Protein AF-A0A1M5JL71-F1 (afdb_monomer_lite)

Organism: NCBI:txid271157

InterPro domains:
  IPR045738 Protein of unknown function DUF6088 [PF19570] (7-55)

Secondary structure (DSSP, 8-state):
---HHHHHHHHHHTSPTT----GGGGGGGS-HHHHHHHHHHHHHTTSS----S---

Radius of gyration: 10.88 Å; chains: 1; bounding box: 28×29×19 Å

Structure (mmCIF, N/CA/C/O backbone):
data_AF-A0A1M5JL71-F1
#
_entry.id   AF-A0A1M5JL71-F1
#
loop_
_atom_site.group_PDB
_atom_site.id
_atom_site.type_symbol
_atom_site.label_atom_id
_atom_site.label_alt_id
_atom_site.label_comp_id
_atom_site.label_asym_id
_atom_site.label_entity_id
_atom_site.label_seq_id
_atom_site.pdbx_PDB_ins_code
_atom_site.Cartn_x
_atom_site.Cartn_y
_atom_site.Cartn_z
_atom_site.occupancy
_atom_site.B_iso_or_equiv
_atom_site.auth_seq_id
_atom_site.auth_comp_id
_atom_site.auth_asym_id
_atom_site.auth_atom_id
_atom_site.pdbx_PDB_model_num
ATOM 1 N N . MET A 1 1 ? -4.767 17.332 0.453 1.00 54.53 1 MET A N 1
ATOM 2 C CA . MET A 1 1 ? -3.670 16.508 -0.100 1.00 54.53 1 MET A CA 1
ATOM 3 C C . MET A 1 1 ? -3.890 15.085 0.397 1.00 54.53 1 MET A C 1
ATOM 5 O O . MET A 1 1 ? -3.930 14.908 1.606 1.00 54.53 1 MET A O 1
ATOM 9 N N . GLN A 1 2 ? -4.170 14.115 -0.480 1.00 68.00 2 GLN A N 1
ATOM 10 C CA . GLN A 1 2 ? -4.354 12.716 -0.057 1.00 68.00 2 GLN A CA 1
ATOM 11 C C . GLN A 1 2 ? -3.009 12.131 0.397 1.00 68.00 2 GLN A C 1
ATOM 13 O O . GLN A 1 2 ? -1.970 12.485 -0.162 1.00 68.00 2 GLN A O 1
ATOM 18 N N . SER A 1 3 ? -3.017 11.273 1.419 1.00 87.44 3 SER A N 1
ATOM 19 C CA . SER A 1 3 ? -1.799 10.605 1.882 1.00 87.44 3 SER A CA 1
ATOM 20 C C . SER A 1 3 ? -1.309 9.600 0.833 1.00 87.44 3 SER A C 1
ATOM 22 O O . SER A 1 3 ? -2.098 9.024 0.083 1.00 87.44 3 SER A O 1
ATOM 24 N N . ILE A 1 4 ? 0.006 9.378 0.782 1.00 90.94 4 ILE A N 1
ATOM 25 C CA . ILE A 1 4 ? 0.622 8.362 -0.092 1.00 90.94 4 ILE A CA 1
ATOM 26 C C . ILE A 1 4 ? 0.045 6.974 0.213 1.00 90.94 4 ILE A C 1
ATOM 28 O O . ILE A 1 4 ? -0.221 6.204 -0.699 1.00 90.94 4 ILE A O 1
ATOM 32 N N . GLU A 1 5 ? -0.222 6.700 1.489 1.00 91.44 5 GLU A N 1
ATOM 33 C CA . GLU A 1 5 ? -0.870 5.474 1.951 1.00 91.44 5 GLU A CA 1
ATOM 34 C C . GLU A 1 5 ? -2.243 5.261 1.312 1.00 91.44 5 GLU A C 1
ATOM 36 O O . GLU A 1 5 ? -2.447 4.218 0.708 1.00 9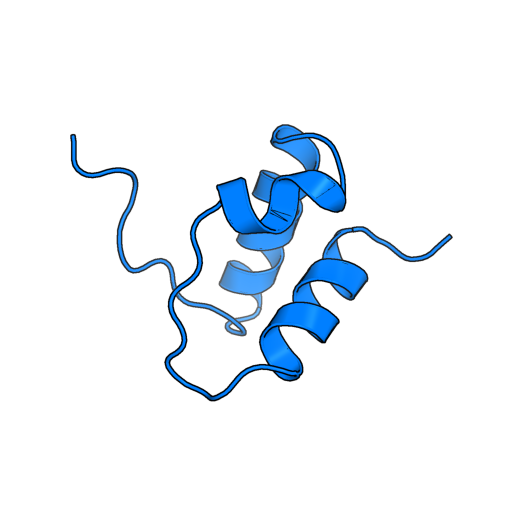1.44 5 GLU A O 1
ATOM 41 N N . LEU A 1 6 ? -3.126 6.268 1.333 1.00 92.38 6 LEU A N 1
ATOM 42 C CA . LEU A 1 6 ? -4.448 6.168 0.704 1.00 92.38 6 LEU A CA 1
ATOM 43 C C . LEU A 1 6 ? -4.355 5.973 -0.811 1.00 92.38 6 LEU A C 1
ATOM 45 O O . LEU A 1 6 ? -5.192 5.301 -1.401 1.00 92.38 6 LEU A O 1
ATOM 49 N N . ARG A 1 7 ? -3.363 6.577 -1.472 1.00 93.19 7 ARG A N 1
ATOM 50 C CA . ARG A 1 7 ? -3.159 6.372 -2.914 1.00 93.19 7 ARG A CA 1
ATOM 51 C C . ARG A 1 7 ? -2.767 4.931 -3.225 1.00 93.19 7 ARG A C 1
ATOM 53 O O . ARG A 1 7 ? -3.339 4.349 -4.135 1.00 93.19 7 ARG A O 1
ATOM 60 N N . ILE A 1 8 ? -1.830 4.379 -2.458 1.00 92.94 8 ILE A N 1
ATOM 61 C CA . ILE A 1 8 ? -1.373 2.993 -2.607 1.00 92.94 8 ILE A CA 1
ATOM 62 C C . ILE A 1 8 ? -2.499 2.011 -2.255 1.00 92.94 8 ILE A C 1
ATOM 64 O O . ILE A 1 8 ? -2.700 1.037 -2.967 1.00 92.94 8 ILE A O 1
ATOM 68 N N . GLU A 1 9 ? -3.262 2.285 -1.197 1.00 93.06 9 GLU A N 1
ATOM 69 C CA . GLU A 1 9 ? -4.411 1.478 -0.771 1.00 93.06 9 GLU A CA 1
ATOM 70 C C . GLU A 1 9 ? -5.480 1.399 -1.865 1.00 93.06 9 GLU A C 1
ATOM 72 O O . GLU A 1 9 ? -5.820 0.302 -2.297 1.00 93.06 9 GLU A O 1
ATOM 77 N N . ASN A 1 10 ? -5.922 2.546 -2.396 1.00 93.00 10 ASN A N 1
ATOM 78 C CA . ASN A 1 10 ? -6.893 2.583 -3.495 1.00 93.00 10 ASN A CA 1
ATOM 79 C C . ASN A 1 10 ? -6.382 1.856 -4.750 1.00 93.00 10 ASN A C 1
ATOM 81 O O . ASN A 1 10 ? -7.158 1.198 -5.441 1.00 93.00 10 ASN A O 1
ATOM 85 N N . ASP A 1 11 ? -5.088 1.985 -5.058 1.00 92.25 11 ASP A N 1
ATOM 86 C CA . ASP A 1 11 ? -4.477 1.295 -6.194 1.00 92.25 11 ASP A CA 1
ATOM 87 C C . ASP A 1 11 ? -4.546 -0.226 -6.000 1.00 92.25 11 ASP A C 1
ATOM 89 O O . ASP A 1 11 ? -5.066 -0.918 -6.869 1.00 92.25 11 ASP A O 1
ATOM 93 N N . ILE A 1 12 ? -4.154 -0.7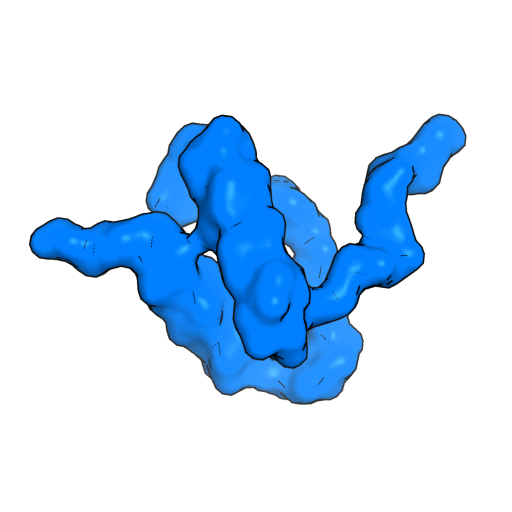39 -4.830 1.00 91.12 12 ILE A N 1
ATOM 94 C CA . ILE A 1 12 ? -4.201 -2.173 -4.498 1.00 91.12 12 ILE A CA 1
ATOM 95 C C . ILE A 1 12 ? -5.639 -2.707 -4.484 1.00 91.12 12 ILE A C 1
ATOM 97 O O . ILE A 1 12 ? -5.894 -3.774 -5.040 1.00 91.12 12 ILE A O 1
ATOM 101 N N . GLU A 1 13 ? -6.581 -1.980 -3.880 1.00 90.75 13 GLU A N 1
ATOM 102 C CA . GLU A 1 13 ? -7.992 -2.384 -3.811 1.00 90.75 13 GLU A CA 1
ATOM 103 C C . GLU A 1 13 ? -8.665 -2.433 -5.188 1.00 90.75 13 GLU A C 1
ATOM 105 O O . GLU A 1 13 ? -9.595 -3.214 -5.393 1.00 90.75 13 GLU A O 1
ATOM 110 N N . SER A 1 14 ? -8.185 -1.632 -6.144 1.00 91.50 14 SER A N 1
ATOM 111 C CA . SER A 1 14 ? -8.673 -1.656 -7.526 1.00 91.50 14 SER A CA 1
ATOM 112 C C . SER A 1 14 ? -8.197 -2.877 -8.325 1.00 91.50 14 SER A C 1
ATOM 114 O O . SER A 1 14 ? -8.747 -3.167 -9.390 1.00 91.50 14 SER A O 1
ATOM 116 N N . GLN A 1 15 ? -7.192 -3.603 -7.827 1.00 89.94 15 GLN A N 1
ATOM 117 C CA . GLN A 1 15 ? -6.630 -4.777 -8.488 1.00 89.94 15 GLN A CA 1
ATOM 118 C C . GLN A 1 15 ? -7.317 -6.069 -8.045 1.00 89.94 15 GLN A C 1
ATOM 120 O O . GLN A 1 15 ? -7.962 -6.169 -7.000 1.00 89.94 15 GLN A O 1
ATOM 125 N N . VAL A 1 16 ? -7.146 -7.118 -8.848 1.00 89.75 16 VAL A N 1
ATOM 126 C CA . VAL A 1 16 ? -7.659 -8.446 -8.506 1.00 89.75 16 VAL A CA 1
ATOM 127 C C . VAL A 1 16 ? -6.902 -8.996 -7.292 1.00 89.75 16 VAL A C 1
ATOM 129 O O . VAL A 1 16 ? -5.679 -8.870 -7.186 1.00 89.75 16 VAL A O 1
ATOM 132 N N . LYS A 1 17 ? -7.618 -9.647 -6.369 1.00 86.88 17 LYS A N 1
ATOM 133 C CA . LYS A 1 17 ? -7.006 -10.311 -5.207 1.00 86.88 17 LYS A CA 1
ATOM 134 C C . LYS A 1 17 ? -5.927 -11.308 -5.647 1.00 86.88 17 LYS A C 1
ATOM 136 O O . LYS A 1 17 ? -6.125 -12.058 -6.598 1.00 86.88 17 LYS A O 1
ATOM 141 N N . GLY A 1 18 ? -4.809 -11.338 -4.922 1.00 85.50 18 GLY A N 1
ATOM 142 C CA . GLY A 1 18 ? -3.654 -12.183 -5.252 1.00 85.50 18 GLY A CA 1
ATOM 143 C C . GLY A 1 18 ? -2.673 -11.557 -6.248 1.00 85.50 18 GLY A C 1
ATOM 144 O O . GLY A 1 18 ? -1.685 -12.197 -6.598 1.00 85.50 18 GLY A O 1
ATOM 145 N N . THR A 1 19 ? -2.908 -10.313 -6.679 1.00 89.88 19 THR A N 1
ATOM 146 C CA . THR A 1 19 ? -1.925 -9.551 -7.458 1.00 89.88 19 THR A CA 1
ATOM 147 C C . THR A 1 19 ? -0.661 -9.313 -6.633 1.00 89.88 19 THR A C 1
ATOM 149 O O . THR A 1 19 ? -0.724 -8.946 -5.459 1.00 89.88 19 THR A O 1
ATOM 152 N N . LEU A 1 20 ? 0.493 -9.530 -7.262 1.00 89.06 20 LEU A N 1
ATOM 153 C CA . LEU A 1 20 ? 1.802 -9.263 -6.681 1.00 89.06 20 LEU A CA 1
ATOM 154 C C . LEU A 1 20 ? 2.315 -7.909 -7.151 1.00 89.06 20 LEU A C 1
ATOM 156 O O . LEU A 1 20 ? 2.292 -7.607 -8.342 1.00 89.06 20 LEU A O 1
ATOM 160 N N . PHE A 1 21 ? 2.823 -7.126 -6.205 1.00 88.44 21 PHE A N 1
ATOM 161 C CA . PHE A 1 21 ? 3.378 -5.804 -6.461 1.00 88.44 21 PHE A CA 1
ATOM 162 C C . PHE A 1 21 ? 4.844 -5.758 -6.058 1.00 88.44 21 PHE A C 1
ATOM 164 O O . PHE A 1 21 ? 5.247 -6.345 -5.050 1.00 88.44 21 PHE A O 1
ATOM 171 N N . PHE A 1 22 ? 5.630 -5.004 -6.819 1.00 87.19 22 PHE A N 1
ATOM 172 C CA . PHE A 1 22 ? 6.985 -4.637 -6.435 1.00 87.19 22 PHE A CA 1
ATOM 173 C C . PHE A 1 22 ? 6.957 -3.256 -5.783 1.00 87.19 22 PHE A C 1
ATOM 175 O O . PHE A 1 22 ? 6.119 -2.422 -6.119 1.00 87.19 22 PHE A O 1
ATOM 182 N N . GLY A 1 23 ? 7.891 -2.980 -4.869 1.00 82.56 23 GLY A N 1
ATOM 183 C CA . GLY A 1 23 ? 8.001 -1.646 -4.263 1.00 82.56 23 GLY A CA 1
ATOM 184 C C . GLY A 1 23 ? 8.141 -0.532 -5.310 1.00 82.56 23 GLY A C 1
ATOM 185 O O . GLY A 1 23 ? 7.631 0.570 -5.114 1.00 82.56 23 GLY A O 1
ATOM 186 N N . ASP A 1 24 ? 8.748 -0.855 -6.454 1.00 86.06 24 ASP A N 1
ATOM 187 C CA . ASP A 1 24 ? 8.972 0.076 -7.559 1.00 86.06 24 ASP A CA 1
ATOM 188 C C . ASP A 1 24 ? 7.691 0.448 -8.317 1.00 86.06 24 ASP A C 1
ATOM 190 O O . ASP A 1 24 ? 7.618 1.533 -8.899 1.00 86.06 24 ASP A O 1
ATOM 194 N N . SER A 1 25 ? 6.646 -0.387 -8.247 1.00 87.00 25 SER A N 1
ATOM 195 C CA . SER A 1 25 ? 5.330 -0.106 -8.841 1.00 87.00 25 SER A CA 1
ATOM 196 C C . SER A 1 25 ? 4.701 1.176 -8.281 1.00 87.00 25 SER A C 1
ATOM 198 O O . SER A 1 25 ? 3.884 1.808 -8.943 1.00 87.00 25 SER A O 1
ATOM 200 N N . PHE A 1 26 ? 5.123 1.601 -7.088 1.00 91.00 26 PHE A N 1
ATOM 201 C CA . PHE A 1 26 ? 4.560 2.742 -6.370 1.00 91.00 26 PHE A CA 1
ATOM 202 C C . PHE A 1 26 ? 5.401 4.022 -6.483 1.00 91.00 26 PHE A C 1
ATOM 204 O O . PHE A 1 26 ? 5.042 5.034 -5.884 1.00 91.00 26 PHE A O 1
ATOM 211 N N . THR A 1 27 ? 6.501 4.015 -7.247 1.00 89.12 27 THR A N 1
ATOM 212 C CA . THR A 1 27 ? 7.443 5.153 -7.388 1.00 89.12 27 THR A CA 1
ATOM 213 C C . THR A 1 27 ? 6.781 6.457 -7.843 1.00 89.12 27 THR A C 1
ATOM 215 O O . THR A 1 27 ? 7.213 7.539 -7.454 1.00 89.12 27 THR A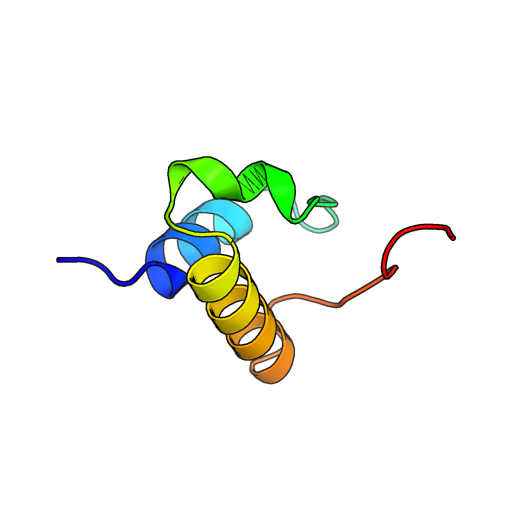 O 1
ATOM 218 N N . ASN A 1 28 ? 5.670 6.372 -8.578 1.00 90.12 28 ASN A N 1
ATOM 219 C CA . ASN A 1 28 ? 4.876 7.530 -9.003 1.00 90.12 28 ASN A CA 1
ATOM 220 C C . ASN A 1 28 ? 4.087 8.203 -7.862 1.00 90.12 28 ASN A C 1
ATOM 222 O O . ASN A 1 28 ? 3.576 9.312 -8.031 1.00 90.12 28 ASN A O 1
ATOM 226 N N . PHE A 1 29 ? 3.958 7.554 -6.700 1.00 89.94 29 PHE A N 1
ATOM 227 C CA . PHE A 1 29 ? 3.193 8.076 -5.568 1.00 89.94 29 PHE A CA 1
ATOM 228 C C . PHE A 1 29 ? 4.029 8.915 -4.597 1.00 89.94 29 PHE A C 1
ATOM 230 O O . PHE A 1 29 ? 3.452 9.731 -3.876 1.00 89.94 29 PHE A O 1
ATOM 237 N N . GLY A 1 30 ? 5.359 8.776 -4.584 1.00 89.19 30 GLY A N 1
ATOM 238 C CA . GLY A 1 30 ? 6.237 9.566 -3.722 1.00 89.19 30 GLY A CA 1
ATOM 239 C C . GLY A 1 30 ? 7.673 9.048 -3.664 1.00 89.19 30 GLY A C 1
ATOM 240 O O . GLY A 1 30 ? 8.096 8.240 -4.481 1.00 89.19 30 GLY A O 1
ATOM 241 N N . SER A 1 31 ? 8.440 9.513 -2.676 1.00 91.56 31 SER A N 1
ATOM 242 C CA . SER A 1 31 ? 9.804 9.019 -2.458 1.00 91.56 31 SER A CA 1
ATOM 243 C C . SER A 1 31 ? 9.809 7.573 -1.953 1.00 91.56 31 SER A C 1
ATOM 245 O O . SER A 1 31 ? 8.879 7.143 -1.265 1.00 91.56 31 SER A O 1
ATOM 247 N N . SER A 1 32 ? 10.891 6.836 -2.219 1.00 89.81 32 SER A N 1
ATOM 248 C CA . SER A 1 32 ? 11.048 5.438 -1.788 1.00 89.81 32 SER A CA 1
ATOM 249 C C . SER A 1 32 ? 10.863 5.254 -0.278 1.00 89.81 32 SER A C 1
ATOM 251 O O . SER A 1 32 ? 10.250 4.283 0.155 1.00 89.81 32 SER A O 1
ATOM 253 N N . GLU A 1 33 ? 11.325 6.213 0.530 1.00 91.19 33 GLU A N 1
ATOM 254 C CA . GLU A 1 33 ? 11.129 6.221 1.987 1.00 91.19 33 GLU A CA 1
ATOM 255 C C . GLU A 1 33 ? 9.650 6.344 2.379 1.00 91.19 33 GLU A C 1
ATOM 257 O O . GLU A 1 33 ? 9.165 5.634 3.264 1.00 91.19 33 GLU A O 1
ATOM 262 N N . ALA A 1 34 ? 8.907 7.229 1.711 1.00 92.12 34 ALA A N 1
ATOM 263 C CA . ALA A 1 34 ? 7.491 7.423 1.992 1.00 92.12 34 ALA A CA 1
ATOM 264 C C . ALA A 1 34 ? 6.657 6.207 1.565 1.00 92.12 34 ALA A C 1
ATOM 266 O O . ALA A 1 34 ? 5.766 5.788 2.305 1.00 92.12 34 ALA A O 1
ATOM 267 N N . ILE A 1 35 ? 6.987 5.613 0.415 1.00 92.56 35 ILE A N 1
ATOM 268 C CA . ILE A 1 35 ? 6.378 4.376 -0.084 1.00 92.56 35 ILE A CA 1
ATOM 269 C C . ILE A 1 35 ? 6.649 3.223 0.884 1.00 92.56 35 ILE A C 1
ATOM 271 O O . ILE A 1 35 ? 5.714 2.537 1.286 1.00 92.56 35 ILE A O 1
ATOM 275 N N . ARG A 1 36 ? 7.901 3.037 1.327 1.00 90.75 36 ARG A N 1
ATOM 276 C CA . ARG A 1 36 ? 8.261 1.990 2.298 1.00 90.75 36 ARG A CA 1
ATOM 277 C C . ARG A 1 36 ? 7.462 2.107 3.592 1.00 90.75 36 ARG A C 1
ATOM 279 O O . ARG A 1 36 ? 6.903 1.111 4.040 1.00 90.75 36 ARG A O 1
ATOM 286 N N . LYS A 1 37 ? 7.352 3.316 4.155 1.00 93.06 37 LYS A N 1
ATOM 287 C CA . LYS A 1 37 ? 6.541 3.560 5.360 1.00 93.06 37 LYS A CA 1
ATOM 288 C C . LYS A 1 37 ? 5.055 3.287 5.132 1.00 93.06 37 LYS A C 1
ATOM 290 O O . LYS A 1 37 ? 4.399 2.754 6.019 1.00 93.06 37 LYS A O 1
ATOM 295 N N . ALA A 1 38 ? 4.519 3.656 3.970 1.00 93.44 38 ALA A N 1
ATOM 296 C CA . ALA A 1 38 ? 3.126 3.386 3.629 1.00 93.44 38 ALA A CA 1
ATOM 297 C C . ALA A 1 38 ? 2.856 1.879 3.499 1.00 93.44 38 ALA A C 1
ATOM 299 O O . ALA A 1 38 ? 1.934 1.378 4.132 1.00 93.44 38 ALA A O 1
ATOM 300 N N . LEU A 1 39 ? 3.695 1.146 2.761 1.00 92.19 39 LEU A N 1
ATOM 301 C CA . LEU A 1 39 ? 3.577 -0.308 2.616 1.00 92.19 39 LEU A CA 1
ATOM 302 C C . LEU A 1 39 ? 3.710 -1.032 3.960 1.00 92.19 39 LEU A C 1
ATOM 304 O O . LEU A 1 39 ? 2.938 -1.946 4.223 1.00 92.19 39 LEU A O 1
ATOM 308 N N . GLN A 1 40 ? 4.628 -0.596 4.830 1.00 92.62 40 GLN A N 1
ATOM 309 C CA . GLN A 1 40 ? 4.744 -1.141 6.185 1.00 92.62 40 GLN A CA 1
ATOM 310 C C . GLN A 1 40 ? 3.443 -0.958 6.980 1.00 92.62 40 GLN A C 1
ATOM 312 O O . GLN A 1 40 ? 2.967 -1.904 7.596 1.00 92.62 40 GLN A O 1
ATOM 317 N N . ARG A 1 41 ? 2.822 0.227 6.930 1.00 94.00 41 ARG A N 1
ATOM 318 C CA . ARG A 1 41 ? 1.537 0.462 7.608 1.00 94.00 41 ARG A CA 1
ATOM 319 C C . ARG A 1 41 ? 0.403 -0.386 7.035 1.00 94.00 41 ARG A C 1
ATOM 321 O O . ARG A 1 41 ? -0.429 -0.872 7.792 1.00 94.00 41 ARG A O 1
ATOM 328 N N . LEU A 1 42 ? 0.357 -0.578 5.717 1.00 93.00 42 LEU A N 1
ATOM 329 C CA . LEU A 1 42 ? -0.647 -1.434 5.072 1.00 93.00 42 LEU A CA 1
ATOM 330 C C . LEU A 1 42 ? -0.455 -2.918 5.431 1.00 93.00 42 LEU A C 1
ATOM 332 O O . LEU A 1 42 ? -1.437 -3.637 5.613 1.00 93.00 42 LEU A O 1
ATOM 336 N N . GLU A 1 43 ? 0.794 -3.359 5.580 1.00 92.50 43 GLU A N 1
ATOM 337 C CA . GLU A 1 43 ? 1.153 -4.687 6.088 1.00 92.50 43 GLU A CA 1
ATOM 338 C C . GLU A 1 43 ? 0.727 -4.855 7.557 1.00 92.50 43 GLU A C 1
ATOM 340 O O . GLU A 1 43 ? 0.051 -5.825 7.888 1.00 92.50 43 GLU A O 1
ATOM 345 N N . GLU A 1 44 ? 1.019 -3.878 8.423 1.00 93.62 44 GLU A N 1
ATOM 346 C CA . GLU A 1 44 ? 0.595 -3.868 9.836 1.00 93.62 44 GLU A CA 1
ATOM 347 C C . GLU A 1 44 ? -0.937 -3.872 9.997 1.00 93.62 44 GLU A C 1
ATOM 349 O O . GLU A 1 44 ? -1.460 -4.465 10.941 1.00 93.62 44 GLU A O 1
ATOM 354 N N . LYS A 1 45 ? -1.674 -3.259 9.06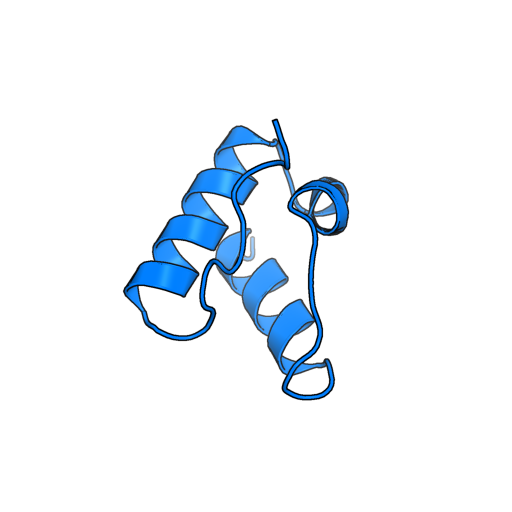0 1.00 93.50 45 LYS A N 1
ATOM 355 C CA . LYS A 1 45 ? -3.147 -3.320 8.989 1.00 93.50 45 LYS A CA 1
ATOM 356 C C . LYS A 1 45 ? -3.688 -4.658 8.466 1.00 93.50 45 LYS A C 1
ATOM 358 O O . LYS A 1 45 ? -4.893 -4.884 8.544 1.00 93.50 45 LYS A O 1
ATOM 363 N N . GLY A 1 46 ? -2.840 -5.519 7.902 1.00 91.12 46 GLY A N 1
ATOM 364 C CA . GLY A 1 46 ? -3.242 -6.788 7.290 1.00 91.12 46 GLY A CA 1
ATOM 365 C C . GLY A 1 46 ? -3.886 -6.659 5.903 1.00 91.12 46 GLY A C 1
ATOM 366 O O . GLY A 1 46 ? -4.510 -7.611 5.441 1.00 91.12 46 GLY A O 1
ATOM 367 N N . LEU A 1 47 ? -3.749 -5.508 5.232 1.00 90.69 47 LEU A N 1
ATOM 368 C CA . LEU A 1 47 ? -4.276 -5.293 3.874 1.00 90.69 47 LEU A CA 1
ATOM 369 C C . LEU A 1 47 ? -3.411 -5.967 2.805 1.00 90.69 47 LEU A C 1
ATOM 371 O O . LEU A 1 47 ? -3.913 -6.409 1.774 1.00 90.69 47 LEU A O 1
ATOM 375 N N . ILE A 1 48 ? -2.107 -6.060 3.063 1.00 91.44 48 ILE A N 1
ATOM 376 C CA . ILE A 1 48 ? -1.144 -6.760 2.214 1.00 91.44 48 ILE A CA 1
ATOM 377 C C . ILE A 1 48 ? -0.266 -7.683 3.050 1.00 91.44 48 ILE A C 1
ATOM 379 O O . ILE A 1 48 ? -0.145 -7.534 4.263 1.00 91.44 48 ILE A O 1
ATOM 383 N N . THR A 1 49 ? 0.384 -8.632 2.387 1.00 91.12 49 THR A N 1
ATOM 384 C CA . THR A 1 49 ? 1.378 -9.514 3.001 1.00 91.12 49 THR A CA 1
ATOM 385 C C . THR A 1 49 ? 2.669 -9.448 2.205 1.00 91.12 49 THR A C 1
ATOM 387 O O . THR A 1 49 ? 2.666 -9.570 0.978 1.00 91.12 49 THR A O 1
ATOM 390 N N . ARG A 1 50 ? 3.791 -9.270 2.903 1.00 87.56 50 ARG A N 1
ATOM 391 C CA . ARG A 1 50 ? 5.118 -9.334 2.299 1.00 87.56 50 ARG A CA 1
ATOM 392 C C . ARG A 1 50 ? 5.476 -10.784 1.997 1.00 87.56 50 ARG A C 1
ATOM 394 O O . ARG A 1 50 ? 5.705 -11.576 2.903 1.00 87.56 50 ARG A O 1
ATOM 401 N N . ILE A 1 51 ? 5.546 -11.116 0.712 1.00 86.44 51 ILE A N 1
ATOM 402 C CA . ILE A 1 51 ? 5.879 -12.474 0.254 1.00 86.44 51 ILE A CA 1
ATOM 403 C C . ILE A 1 51 ? 7.380 -12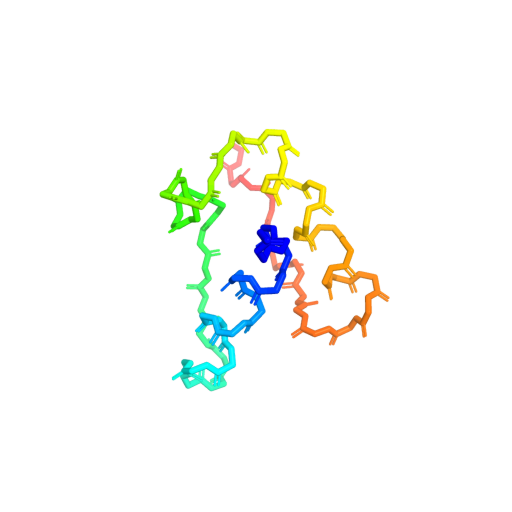.702 0.033 1.00 86.44 51 ILE A C 1
ATOM 405 O O . ILE A 1 51 ? 7.853 -13.828 0.129 1.00 86.44 5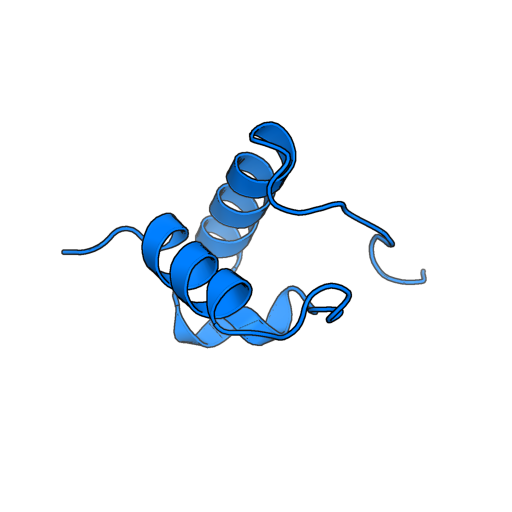1 ILE A O 1
ATOM 409 N N . ALA A 1 52 ? 8.135 -11.647 -0.271 1.00 81.19 52 ALA A N 1
ATOM 410 C CA . ALA A 1 52 ? 9.569 -11.711 -0.506 1.00 81.19 52 ALA A CA 1
ATOM 411 C C . ALA A 1 52 ? 10.195 -10.340 -0.251 1.00 81.19 52 ALA A C 1
ATOM 413 O O . ALA A 1 52 ? 9.571 -9.298 -0.469 1.00 81.19 52 ALA A O 1
ATOM 414 N N . GLN A 1 53 ? 11.446 -10.336 0.191 1.00 72.25 53 GLN A N 1
ATOM 415 C CA . GLN A 1 53 ? 12.230 -9.125 0.362 1.00 72.25 53 GLN A CA 1
ATOM 416 C C . GLN A 1 53 ? 13.466 -9.262 -0.513 1.00 72.25 53 GLN A C 1
ATOM 418 O O . GLN A 1 53 ? 14.438 -9.828 -0.045 1.00 72.25 53 GLN A O 1
ATOM 423 N N . GLY A 1 54 ? 13.363 -8.806 -1.772 1.00 62.31 54 GLY A N 1
ATOM 424 C CA . GLY A 1 54 ? 14.449 -8.751 -2.760 1.00 62.31 54 GLY A CA 1
ATOM 425 C C . GLY A 1 54 ? 15.266 -10.035 -2.816 1.00 62.31 54 GLY A C 1
ATOM 426 O O . GLY A 1 54 ? 16.188 -10.181 -2.024 1.00 62.31 54 GLY A O 1
ATOM 427 N N . ILE A 1 55 ? 14.923 -10.958 -3.722 1.00 44.41 55 ILE A N 1
ATOM 428 C CA . ILE A 1 55 ? 15.750 -12.151 -3.962 1.00 44.41 55 ILE A CA 1
ATOM 429 C C . ILE A 1 55 ? 17.206 -11.678 -4.065 1.00 44.41 55 ILE A C 1
ATOM 431 O O . ILE A 1 55 ? 17.511 -10.807 -4.881 1.00 44.41 55 ILE A O 1
ATOM 435 N N . MET A 1 56 ? 17.997 -12.160 -3.107 1.00 37.09 56 MET A N 1
ATOM 436 C CA . MET A 1 56 ? 19.339 -11.693 -2.768 1.00 37.09 56 MET A CA 1
ATOM 437 C C . MET A 1 56 ? 20.331 -12.009 -3.882 1.00 37.09 56 MET A C 1
ATOM 439 O O . MET A 1 56 ? 20.175 -13.088 -4.499 1.00 37.09 56 MET A O 1
#

Sequence (56 aa):
MQSIELRIENDIESQVKGTLFFGDSFTNFGSSEAIRKALQRLEEKGLITRIAQGIM

pLDDT: mean 86.71, std 11.56, range [37.09, 94.0]

Foldseek 3Di:
DDQLLVVVLVVLVPDDPPDDDDLVVSVVSDDSVSSVVSVVVCVVVVVDPDPDDPPD